Protein AF-X1RU41-F1 (afdb_monomer)

pLDDT: mean 85.94, std 11.89, range [46.75, 94.88]

Secondary structure (DSSP, 8-state):
-EEEEEPTTS-EEEEEESSEEEETTS-EEEEEETTEEEETTS-EEEEEETTEEEETTS-EEEEETT--S-----

Organism: NCBI:txid412755

Mean predicted aligned error: 5.43 Å

InterPro domains:
  IPR048911 4-fold beta flower domain [PF21784] (3-73)

Sequence (74 aa):
MADWIYDRNGRAALIVNSDCLRDNRGQVIAWLSGNSVFSLQGAHVGWFEGGVLYDSQNRALGFLRDATGYLPSR

Structure (mmCIF, N/CA/C/O backbone):
data_AF-X1RU41-F1
#
_entry.id   AF-X1RU41-F1
#
loop_
_atom_site.group_PDB
_atom_site.id
_atom_site.type_symbol
_atom_site.label_atom_id
_atom_site.label_alt_id
_atom_site.label_comp_id
_atom_site.label_asym_id
_atom_site.label_entity_id
_atom_site.label_seq_id
_atom_site.pdbx_PDB_ins_code
_atom_site.Cartn_x
_atom_site.Cartn_y
_atom_site.Cartn_z
_atom_site.occupancy
_atom_site.B_iso_or_equiv
_atom_site.auth_seq_id
_atom_site.auth_comp_id
_atom_site.auth_asym_id
_atom_site.auth_atom_id
_atom_site.pdbx_PDB_model_num
ATOM 1 N N . MET A 1 1 ? -10.420 5.961 -7.049 1.00 71.75 1 MET A N 1
ATOM 2 C CA . MET A 1 1 ? -9.924 4.903 -7.961 1.00 71.75 1 MET A CA 1
ATOM 3 C C . MET A 1 1 ? -9.090 3.934 -7.138 1.00 71.75 1 MET A C 1
ATOM 5 O O . MET A 1 1 ? -8.664 4.322 -6.055 1.00 71.75 1 MET A O 1
ATOM 9 N N . ALA A 1 2 ? -8.979 2.679 -7.569 1.00 84.69 2 ALA A N 1
ATOM 10 C CA . ALA A 1 2 ? -8.188 1.662 -6.884 1.00 84.69 2 ALA A CA 1
ATOM 11 C C . ALA A 1 2 ? -7.080 1.196 -7.828 1.00 84.69 2 ALA A C 1
ATOM 13 O O . ALA A 1 2 ? -7.379 0.865 -8.976 1.00 84.69 2 ALA A O 1
ATOM 14 N N . ASP A 1 3 ? -5.847 1.161 -7.341 1.00 90.75 3 ASP A N 1
ATOM 15 C CA . ASP A 1 3 ? -4.659 0.812 -8.112 1.00 90.75 3 ASP A CA 1
ATOM 16 C C . ASP A 1 3 ? -3.900 -0.336 -7.456 1.00 90.75 3 ASP A C 1
ATOM 18 O O . ASP A 1 3 ? -4.017 -0.589 -6.260 1.00 90.75 3 ASP A O 1
ATOM 22 N N . TRP A 1 4 ? -3.109 -1.055 -8.245 1.00 91.31 4 TRP A N 1
ATOM 23 C CA . TRP A 1 4 ? -2.279 -2.141 -7.731 1.00 91.31 4 TRP A CA 1
ATOM 24 C C . TRP A 1 4 ? -0.887 -1.635 -7.366 1.00 91.31 4 TRP A C 1
ATOM 26 O O . TRP A 1 4 ? -0.218 -0.989 -8.173 1.00 91.31 4 TRP A O 1
ATOM 36 N N . ILE A 1 5 ? -0.439 -2.002 -6.170 1.00 90.25 5 ILE A N 1
ATOM 37 C CA . ILE A 1 5 ? 0.947 -1.904 -5.729 1.00 90.25 5 ILE A CA 1
ATOM 38 C C . ILE A 1 5 ? 1.637 -3.234 -6.027 1.00 90.25 5 ILE A C 1
ATOM 40 O O . ILE A 1 5 ? 1.166 -4.320 -5.665 1.00 90.25 5 ILE A O 1
ATOM 44 N N . TYR A 1 6 ? 2.787 -3.125 -6.671 1.00 89.81 6 TYR A N 1
ATOM 45 C CA . TYR A 1 6 ? 3.638 -4.220 -7.081 1.00 89.81 6 TYR A CA 1
ATOM 46 C C . TYR A 1 6 ? 4.839 -4.329 -6.141 1.00 89.81 6 TYR A C 1
ATOM 48 O O . TYR A 1 6 ? 5.438 -3.333 -5.741 1.00 89.81 6 TYR A O 1
ATOM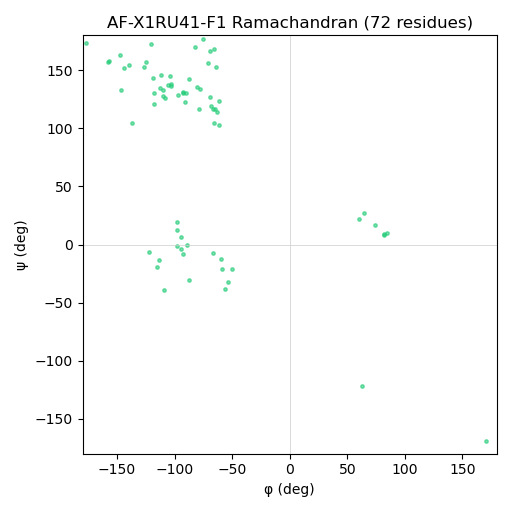 56 N N . ASP A 1 7 ? 5.179 -5.560 -5.780 1.00 87.25 7 ASP A N 1
ATOM 57 C CA . ASP A 1 7 ? 6.416 -5.913 -5.086 1.00 87.25 7 ASP A CA 1
ATOM 58 C C . ASP A 1 7 ? 7.630 -5.735 -6.025 1.00 87.25 7 ASP A C 1
ATOM 60 O O . ASP A 1 7 ? 7.492 -5.617 -7.245 1.00 87.25 7 ASP A O 1
ATOM 64 N N . ARG A 1 8 ? 8.844 -5.757 -5.465 1.00 81.00 8 ARG A N 1
ATOM 65 C CA . ARG A 1 8 ? 10.129 -5.661 -6.187 1.00 81.00 8 ARG A CA 1
ATOM 66 C C . ARG A 1 8 ? 10.320 -6.618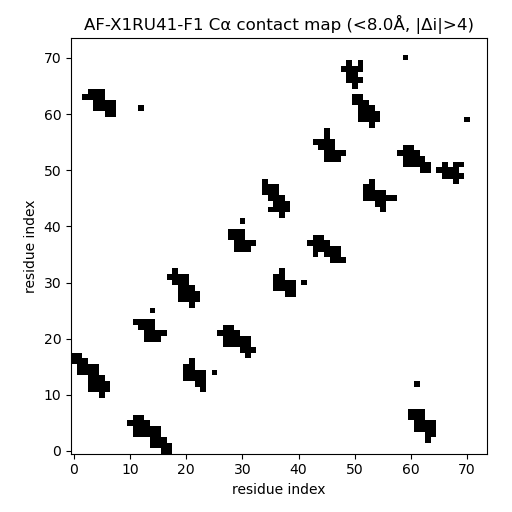 -7.380 1.00 81.00 8 ARG A C 1
ATOM 68 O O . ARG A 1 8 ? 11.174 -6.373 -8.221 1.00 81.00 8 ARG A O 1
ATOM 75 N N . ASN A 1 9 ? 9.568 -7.710 -7.439 1.00 82.44 9 ASN A N 1
ATOM 76 C CA . ASN A 1 9 ? 9.547 -8.716 -8.498 1.00 82.44 9 ASN A CA 1
ATOM 77 C C . ASN A 1 9 ? 8.454 -8.440 -9.549 1.00 82.44 9 ASN A C 1
ATOM 79 O O . ASN A 1 9 ? 8.187 -9.295 -10.392 1.00 82.44 9 ASN A O 1
ATOM 83 N N . GLY A 1 10 ? 7.760 -7.299 -9.474 1.00 82.25 10 GLY A N 1
ATOM 84 C CA . GLY A 1 10 ? 6.668 -6.931 -10.379 1.00 82.25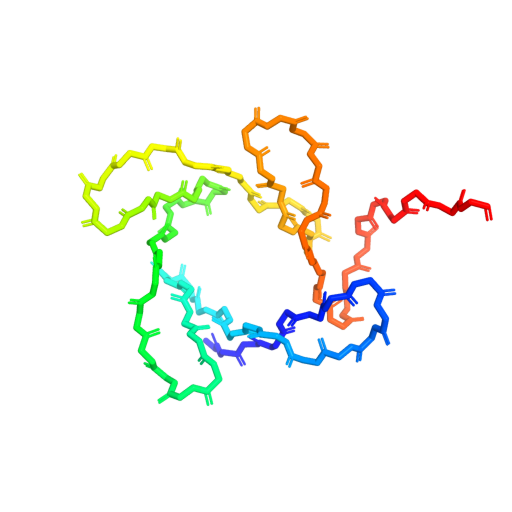 10 GLY A CA 1
ATOM 85 C C . GLY A 1 10 ? 5.366 -7.696 -10.133 1.00 82.25 10 GLY A C 1
ATOM 86 O O . GLY A 1 10 ? 4.493 -7.730 -10.999 1.00 82.25 10 GLY A O 1
ATOM 87 N N . ARG A 1 11 ? 5.212 -8.339 -8.969 1.00 86.75 11 ARG A N 1
ATOM 88 C CA . ARG A 1 11 ? 3.986 -9.064 -8.605 1.00 86.75 11 ARG A CA 1
ATOM 89 C C . ARG A 1 11 ? 3.025 -8.139 -7.878 1.00 86.75 11 ARG A C 1
ATOM 91 O O . ARG A 1 11 ? 3.418 -7.496 -6.912 1.00 86.75 11 ARG A O 1
ATOM 98 N N . ALA A 1 12 ? 1.771 -8.110 -8.316 1.00 88.69 12 ALA A N 1
ATOM 99 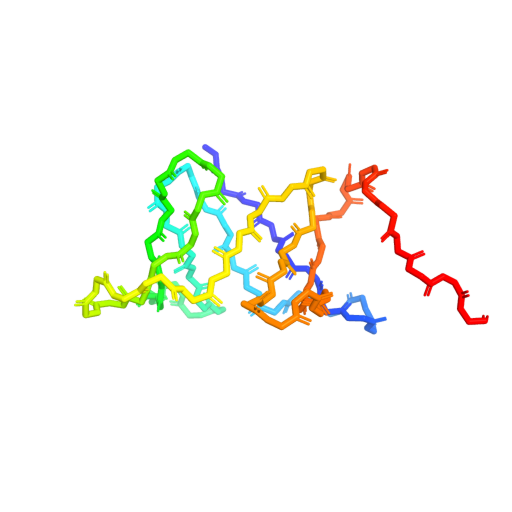C CA . ALA A 1 12 ? 0.716 -7.367 -7.640 1.00 88.69 12 ALA A CA 1
ATOM 100 C C . ALA A 1 12 ? 0.499 -7.946 -6.231 1.00 88.69 12 ALA A C 1
ATOM 102 O O . ALA A 1 12 ? 0.107 -9.105 -6.086 1.00 88.69 12 ALA A O 1
ATOM 103 N N . ALA A 1 13 ? 0.814 -7.1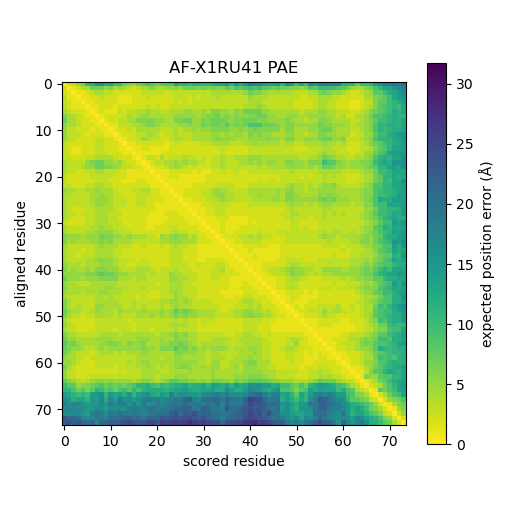56 -5.208 1.00 88.38 13 ALA A N 1
ATOM 104 C CA . ALA A 1 13 ? 0.804 -7.591 -3.814 1.00 88.38 13 ALA A CA 1
ATOM 105 C C . ALA A 1 13 ? -0.354 -6.964 -3.033 1.00 88.38 13 ALA A C 1
ATOM 107 O O . ALA A 1 13 ? -0.974 -7.626 -2.202 1.00 88.38 13 ALA A O 1
ATOM 108 N N . LEU A 1 14 ? -0.644 -5.693 -3.311 1.00 91.44 14 LEU A N 1
ATOM 109 C CA . LEU A 1 14 ? -1.579 -4.877 -2.546 1.00 91.44 14 LEU A CA 1
ATOM 110 C C . LEU A 1 14 ? -2.424 -4.023 -3.488 1.00 91.44 14 LEU A C 1
ATOM 112 O O . LEU A 1 14 ? -1.995 -3.685 -4.589 1.00 91.44 14 LEU A O 1
ATOM 116 N N . ILE A 1 15 ? -3.613 -3.656 -3.033 1.00 92.19 15 ILE A N 1
ATOM 117 C CA . ILE A 1 15 ? -4.502 -2.716 -3.712 1.00 92.19 15 ILE A CA 1
ATOM 118 C C . ILE A 1 15 ? -4.505 -1.429 -2.894 1.00 92.19 15 ILE A C 1
ATOM 120 O O . ILE A 1 15 ? -4.767 -1.459 -1.693 1.00 92.19 15 ILE A O 1
ATOM 124 N N . VAL A 1 16 ? -4.220 -0.299 -3.526 1.00 91.62 16 VAL A N 1
ATOM 125 C CA . VAL A 1 16 ? -4.321 1.020 -2.912 1.00 91.62 16 VAL A CA 1
ATOM 126 C C . VAL A 1 16 ? -5.572 1.737 -3.383 1.00 91.62 16 VAL A C 1
ATOM 128 O O . VAL A 1 16 ? -5.906 1.744 -4.564 1.00 91.62 16 VAL A O 1
ATOM 131 N N . ASN A 1 17 ? -6.255 2.366 -2.442 1.00 91.00 17 ASN A N 1
ATOM 132 C CA . ASN A 1 17 ? -7.365 3.276 -2.663 1.00 91.00 17 ASN A CA 1
ATOM 133 C C . ASN A 1 17 ? -7.006 4.647 -2.076 1.00 91.00 17 ASN A C 1
ATOM 135 O O . ASN A 1 17 ? -6.023 4.779 -1.355 1.00 91.00 17 ASN A O 1
ATOM 139 N N . SER A 1 18 ? -7.844 5.655 -2.328 1.00 87.62 18 SER A N 1
ATOM 140 C CA . SER A 1 18 ? -7.652 7.015 -1.804 1.00 87.62 18 SER A CA 1
ATOM 141 C C . SER A 1 18 ? -7.464 7.080 -0.281 1.00 87.62 18 SER A C 1
ATOM 143 O O . SER A 1 18 ? -6.696 7.912 0.185 1.00 87.62 18 SER A O 1
ATOM 145 N N . ASP A 1 19 ? -8.102 6.179 0.474 1.00 92.06 19 ASP A N 1
ATOM 146 C CA . ASP A 1 19 ? -8.132 6.241 1.945 1.00 92.06 19 ASP A CA 1
ATOM 147 C C . ASP A 1 19 ? -7.565 4.986 2.629 1.00 92.06 19 ASP A C 1
ATOM 149 O O . ASP A 1 19 ? -7.462 4.927 3.853 1.00 92.06 19 ASP A O 1
ATOM 153 N N . CYS A 1 20 ? -7.235 3.928 1.878 1.00 93.50 20 CYS A N 1
ATOM 154 C CA . CYS A 1 20 ? -6.820 2.656 2.477 1.00 93.50 20 CYS A CA 1
ATOM 155 C C . CYS A 1 20 ? -5.978 1.773 1.556 1.00 93.50 20 CYS A C 1
ATOM 157 O O . CYS A 1 20 ? -6.054 1.858 0.332 1.00 93.50 20 CYS A O 1
ATOM 159 N N . LEU A 1 21 ? -5.224 0.870 2.178 1.00 92.62 21 LEU A N 1
ATOM 160 C CA . LEU A 1 21 ? -4.523 -0.238 1.543 1.00 92.62 21 LEU A CA 1
ATOM 161 C C . LEU A 1 21 ? -5.251 -1.542 1.849 1.00 92.62 21 LEU A C 1
ATOM 163 O O . LEU A 1 21 ? -5.664 -1.797 2.985 1.00 92.62 21 LEU A 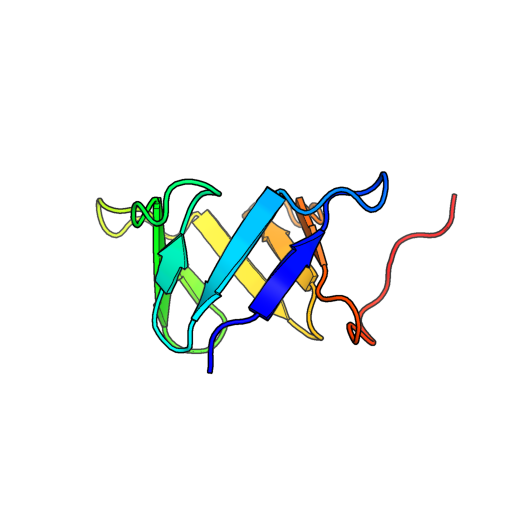O 1
ATOM 167 N N . ARG A 1 22 ? -5.376 -2.383 0.830 1.00 94.12 22 ARG A N 1
ATOM 168 C CA . ARG A 1 22 ? -6.060 -3.667 0.888 1.00 94.12 22 ARG A CA 1
ATOM 169 C C . ARG A 1 22 ? -5.160 -4.784 0.389 1.00 94.12 22 ARG A C 1
ATOM 171 O O . ARG A 1 22 ? -4.278 -4.564 -0.440 1.00 94.12 22 ARG A O 1
ATOM 178 N N . ASP A 1 23 ? -5.401 -5.986 0.884 1.00 91.88 23 ASP A N 1
ATOM 179 C CA . ASP A 1 23 ? -4.775 -7.190 0.353 1.00 91.88 23 ASP A CA 1
ATOM 180 C C . ASP A 1 23 ? -5.402 -7.615 -0.990 1.00 91.88 23 ASP A C 1
ATOM 182 O O . ASP A 1 23 ? -6.381 -7.038 -1.476 1.00 91.88 23 ASP A O 1
ATOM 186 N N . ASN A 1 24 ? -4.851 -8.668 -1.593 1.00 88.00 24 ASN A N 1
ATOM 187 C CA . ASN A 1 24 ? -5.364 -9.250 -2.836 1.00 88.00 24 ASN A CA 1
ATOM 188 C C . ASN A 1 24 ? -6.753 -9.913 -2.705 1.00 88.00 24 ASN A C 1
ATOM 190 O O . ASN A 1 24 ? -7.332 -10.309 -3.716 1.00 88.00 24 ASN A O 1
ATOM 194 N N . ARG A 1 25 ? -7.293 -10.035 -1.486 1.00 90.12 25 ARG A N 1
ATOM 195 C CA . ARG A 1 25 ? -8.659 -10.494 -1.193 1.00 90.12 25 ARG A CA 1
ATOM 196 C C . ARG A 1 25 ? -9.619 -9.326 -0.954 1.00 90.12 25 ARG A C 1
ATOM 198 O O . ARG A 1 25 ? -10.807 -9.556 -0.743 1.00 90.12 25 ARG A O 1
ATOM 205 N N . GLY A 1 26 ? -9.129 -8.086 -1.002 1.00 89.69 26 GLY A N 1
ATOM 206 C CA . GLY A 1 26 ? -9.905 -6.874 -0.763 1.00 89.69 26 GLY A CA 1
ATOM 207 C C . GLY A 1 26 ? -10.092 -6.517 0.715 1.00 89.69 26 GLY A C 1
ATOM 208 O O . GLY A 1 26 ? -10.867 -5.607 1.010 1.00 89.69 26 GLY A O 1
ATOM 209 N N . GLN A 1 27 ? -9.404 -7.187 1.644 1.00 93.44 27 GLN A N 1
ATOM 210 C CA . GLN A 1 27 ? -9.433 -6.849 3.067 1.00 93.44 27 GLN A CA 1
ATOM 211 C C . GLN A 1 27 ? -8.548 -5.638 3.348 1.00 93.44 27 GLN A C 1
ATOM 213 O O . GLN A 1 27 ? -7.411 -5.586 2.892 1.00 93.44 27 GLN A O 1
ATOM 218 N N . VAL A 1 28 ? -9.054 -4.670 4.115 1.00 94.25 28 VAL A N 1
ATOM 219 C CA . VAL A 1 28 ? -8.270 -3.499 4.532 1.00 94.25 28 VAL A CA 1
ATOM 220 C C . VAL A 1 28 ? -7.195 -3.937 5.521 1.00 94.25 28 VAL A C 1
ATOM 222 O O . VAL A 1 28 ? -7.505 -4.558 6.535 1.00 94.25 28 VAL A O 1
ATOM 225 N N . ILE A 1 29 ? -5.943 -3.584 5.236 1.00 94.19 29 ILE A N 1
ATOM 226 C CA . ILE A 1 29 ? -4.789 -3.899 6.090 1.00 94.19 29 ILE A CA 1
ATOM 227 C C . ILE A 1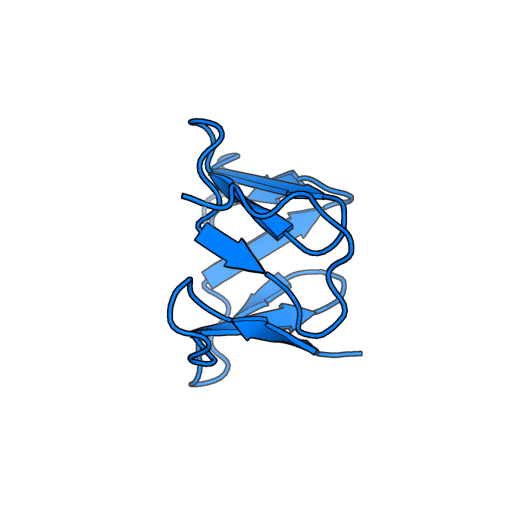 29 ? -4.125 -2.650 6.681 1.00 94.19 29 ILE A C 1
ATOM 229 O O . ILE A 1 29 ? -3.398 -2.748 7.668 1.00 94.19 29 ILE A O 1
ATOM 233 N N . ALA A 1 30 ? -4.367 -1.480 6.087 1.00 94.38 30 ALA A N 1
ATOM 234 C CA . ALA A 1 30 ? -3.846 -0.200 6.548 1.00 94.38 30 ALA A CA 1
ATOM 235 C C . ALA A 1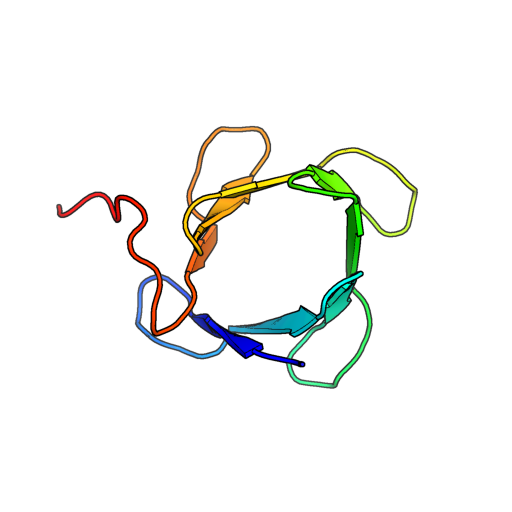 30 ? -4.700 0.962 6.022 1.00 94.38 30 ALA A C 1
ATOM 237 O O . ALA A 1 30 ? -5.382 0.847 5.001 1.00 94.38 30 ALA A O 1
ATOM 238 N N . TRP A 1 31 ? -4.640 2.087 6.724 1.00 94.88 31 TRP A N 1
ATOM 239 C CA . TRP A 1 31 ? -5.315 3.335 6.381 1.00 94.88 31 TRP A CA 1
ATOM 240 C C . TRP A 1 31 ? -4.321 4.334 5.800 1.00 94.88 31 TRP A C 1
ATOM 242 O O . TRP A 1 31 ? -3.165 4.383 6.221 1.00 94.88 31 TRP A O 1
ATOM 252 N N . LEU A 1 32 ? -4.776 5.134 4.841 1.00 92.75 32 LEU A N 1
ATOM 253 C CA . LEU A 1 32 ? -4.005 6.223 4.255 1.00 92.75 32 LEU A CA 1
ATOM 254 C C . LEU A 1 32 ? -4.609 7.550 4.690 1.00 92.75 32 LEU A C 1
ATOM 256 O O . LEU A 1 32 ? -5.820 7.744 4.629 1.00 92.75 32 LEU A O 1
ATOM 260 N N . SER A 1 33 ? -3.752 8.465 5.127 1.00 92.19 33 SER A N 1
ATOM 261 C CA . SER A 1 33 ? -4.138 9.839 5.431 1.00 92.19 33 SER A CA 1
ATOM 262 C C . SER A 1 33 ? -3.074 10.777 4.876 1.00 92.19 33 SER A C 1
ATOM 264 O O . SER A 1 33 ? -1.972 10.884 5.419 1.00 92.19 33 SER A O 1
ATOM 266 N N . GLY A 1 34 ? -3.404 11.437 3.763 1.00 90.50 34 GLY A N 1
ATOM 267 C CA . GLY A 1 34 ? -2.434 12.172 2.956 1.00 90.50 34 GLY A CA 1
ATOM 268 C C . GLY A 1 34 ? -1.383 11.216 2.393 1.00 90.50 34 GLY A C 1
ATOM 269 O O . GLY A 1 34 ? -1.720 10.244 1.723 1.00 90.50 34 GLY A O 1
ATOM 270 N N . ASN A 1 35 ? -0.116 11.468 2.714 1.00 90.25 35 ASN A N 1
ATOM 271 C CA . ASN A 1 35 ? 0.991 10.584 2.355 1.00 90.25 35 ASN A CA 1
ATOM 272 C C . ASN A 1 35 ? 1.312 9.562 3.452 1.00 90.25 35 ASN A C 1
ATOM 274 O O . ASN A 1 35 ? 2.115 8.674 3.220 1.00 90.25 35 ASN A O 1
ATOM 278 N N . SER A 1 36 ? 0.723 9.651 4.641 1.00 93.38 36 SER A N 1
ATOM 279 C CA . SER A 1 36 ? 1.055 8.753 5.748 1.00 93.38 36 SER A CA 1
ATOM 280 C C . SER A 1 36 ? 0.230 7.469 5.714 1.00 93.38 36 SER A C 1
ATOM 282 O O . SER A 1 36 ? -0.964 7.484 5.409 1.00 93.38 36 SER A O 1
ATOM 284 N N . VAL A 1 37 ? 0.869 6.359 6.082 1.00 94.44 37 VAL A N 1
ATOM 285 C CA . VAL A 1 37 ? 0.263 5.030 6.177 1.00 94.44 37 VAL A CA 1
ATOM 286 C C . VAL A 1 37 ? 0.161 4.635 7.644 1.00 94.44 37 VAL A C 1
ATOM 288 O O . VAL A 1 37 ? 1.147 4.649 8.387 1.00 94.44 37 VAL A O 1
ATOM 291 N N . PHE A 1 38 ? -1.037 4.237 8.054 1.00 94.62 38 PHE A N 1
ATOM 292 C CA . PHE A 1 38 ? -1.358 3.844 9.418 1.00 94.62 38 PHE A CA 1
ATOM 293 C C . PHE A 1 38 ? -1.826 2.393 9.473 1.00 94.62 38 PHE A C 1
ATOM 295 O O . PHE A 1 38 ? -2.546 1.925 8.593 1.00 94.62 38 PHE A O 1
ATOM 302 N N . SER A 1 39 ? -1.452 1.670 10.524 1.00 94.12 39 SER A N 1
ATOM 303 C CA . SER A 1 39 ? -2.001 0.345 10.795 1.00 94.12 39 SER A CA 1
ATOM 304 C C . SER A 1 39 ? -3.494 0.428 11.126 1.00 94.12 39 SER A C 1
ATOM 306 O O . SER A 1 39 ? -4.032 1.495 11.430 1.00 94.12 39 SER A O 1
ATOM 308 N N . LEU A 1 40 ? -4.171 -0.721 11.151 1.00 92.88 40 LEU A N 1
ATOM 309 C CA . LEU A 1 40 ? -5.568 -0.808 11.598 1.00 92.88 40 LEU A CA 1
ATOM 310 C C . LEU A 1 40 ? -5.775 -0.323 13.044 1.00 92.88 40 LEU A C 1
ATOM 312 O O . LEU A 1 40 ? -6.888 0.034 13.414 1.00 92.88 40 LEU A O 1
ATOM 316 N N . GLN A 1 41 ? -4.712 -0.300 13.852 1.00 94.25 41 GLN A N 1
ATOM 317 C CA . GLN A 1 41 ? -4.709 0.206 15.227 1.00 94.25 41 GLN A CA 1
ATOM 318 C C . GLN A 1 41 ? -4.383 1.709 15.315 1.00 94.25 41 GLN A C 1
ATOM 320 O O . GLN A 1 41 ? -4.330 2.250 16.415 1.00 94.25 41 GLN A O 1
ATOM 325 N N . GLY A 1 42 ? -4.141 2.383 14.185 1.00 91.75 42 GLY A N 1
ATOM 326 C CA . GLY A 1 42 ? -3.816 3.811 14.131 1.00 91.75 42 GLY A CA 1
ATOM 327 C C . GLY A 1 42 ? -2.338 4.148 14.354 1.00 91.75 42 GLY A C 1
ATOM 328 O O . GLY A 1 42 ? -1.999 5.319 14.503 1.00 91.75 42 GLY A O 1
ATOM 329 N N . ALA A 1 43 ? -1.438 3.161 14.368 1.00 93.75 43 ALA A N 1
ATOM 330 C CA . ALA A 1 43 ? -0.003 3.420 14.473 1.00 93.75 43 ALA A CA 1
ATOM 331 C C . ALA A 1 43 ? 0.571 3.817 13.108 1.00 93.75 43 ALA A C 1
ATOM 333 O O . ALA A 1 43 ? 0.279 3.163 12.111 1.00 93.75 43 ALA A O 1
ATOM 334 N N . HIS A 1 44 ? 1.411 4.851 13.046 1.00 93.44 44 HIS A N 1
ATOM 335 C CA . HIS A 1 44 ? 2.108 5.215 11.810 1.00 93.44 44 HIS A CA 1
ATOM 336 C C . HIS A 1 44 ? 3.143 4.138 11.451 1.00 93.44 44 HIS A C 1
ATOM 338 O O . HIS A 1 44 ? 4.064 3.880 12.227 1.00 93.44 44 HIS A O 1
ATOM 344 N N . VAL A 1 45 ? 2.987 3.500 10.290 1.00 93.94 45 VAL A N 1
ATOM 345 C CA . VAL A 1 45 ? 3.826 2.365 9.853 1.00 93.94 45 VAL A CA 1
ATOM 346 C C . VAL A 1 45 ? 4.685 2.680 8.635 1.00 93.94 45 VAL A C 1
ATOM 348 O O . VAL A 1 45 ? 5.609 1.926 8.333 1.00 93.94 45 VAL A O 1
ATOM 351 N N . GLY A 1 46 ? 4.416 3.786 7.949 1.00 93.94 46 GLY A N 1
ATOM 352 C CA . GLY A 1 46 ? 5.110 4.133 6.720 1.00 93.94 46 GLY A CA 1
ATOM 353 C C . GLY A 1 46 ? 4.473 5.318 6.018 1.00 93.94 46 GLY A C 1
ATOM 354 O O . GLY A 1 46 ? 3.597 5.979 6.570 1.00 93.94 46 GLY A O 1
ATOM 355 N N . TRP A 1 47 ? 4.891 5.571 4.788 1.00 93.44 47 TRP A N 1
ATOM 356 C CA . TRP A 1 47 ? 4.323 6.627 3.960 1.00 93.44 47 TRP A CA 1
ATOM 357 C C . TRP A 1 47 ? 4.344 6.234 2.487 1.00 93.44 47 TRP A C 1
ATOM 359 O O . TRP A 1 47 ? 5.020 5.297 2.069 1.00 93.44 47 TRP A O 1
ATOM 369 N N . PHE A 1 48 ? 3.558 6.945 1.701 1.00 90.06 48 PHE A N 1
ATOM 370 C CA . PHE A 1 48 ? 3.391 6.757 0.281 1.00 90.06 48 PHE A CA 1
ATOM 371 C C . PHE A 1 48 ? 3.848 8.024 -0.435 1.00 90.06 48 PHE A C 1
ATOM 373 O O . PHE A 1 48 ? 3.324 9.108 -0.182 1.00 90.06 48 PHE A O 1
ATOM 380 N N . GLU A 1 49 ? 4.839 7.916 -1.313 1.00 88.38 49 GLU A N 1
ATOM 381 C CA . GLU A 1 49 ? 5.454 9.065 -1.980 1.00 88.38 49 GLU A CA 1
ATOM 382 C C . GLU A 1 49 ? 5.897 8.696 -3.397 1.00 88.38 49 GLU A C 1
ATOM 384 O O . GLU A 1 49 ? 6.493 7.646 -3.619 1.00 88.38 49 GLU A O 1
ATOM 389 N N . GLY A 1 50 ? 5.567 9.535 -4.386 1.00 84.50 50 GLY A N 1
ATOM 390 C CA . GLY A 1 50 ? 5.959 9.305 -5.786 1.00 84.50 50 GLY A CA 1
ATOM 391 C C . GLY A 1 50 ? 5.431 7.996 -6.395 1.00 84.50 50 GLY A C 1
ATOM 392 O O . GLY A 1 50 ? 6.013 7.473 -7.343 1.00 84.50 50 GLY A O 1
ATOM 393 N N . GLY A 1 51 ? 4.356 7.434 -5.836 1.00 87.50 51 GLY A N 1
ATOM 394 C CA . GLY A 1 51 ? 3.837 6.123 -6.226 1.00 87.50 51 GLY A CA 1
ATOM 395 C C . GLY A 1 51 ? 4.564 4.939 -5.581 1.00 87.50 51 GLY A C 1
ATOM 396 O O . GLY A 1 51 ? 4.297 3.804 -5.963 1.00 87.50 51 GLY A O 1
ATOM 397 N N . VAL A 1 52 ? 5.459 5.165 -4.620 1.00 89.19 52 VAL A N 1
ATOM 398 C CA . VAL A 1 52 ? 6.187 4.122 -3.890 1.00 89.19 52 VAL A CA 1
ATOM 399 C C . VAL A 1 52 ? 5.732 4.111 -2.430 1.00 89.19 52 VAL A C 1
ATOM 401 O O . VAL A 1 52 ? 5.594 5.152 -1.791 1.00 89.19 52 VAL A O 1
ATOM 404 N N . LEU A 1 53 ? 5.473 2.915 -1.908 1.00 90.25 53 LEU A N 1
ATOM 405 C CA . LEU A 1 53 ? 5.145 2.665 -0.511 1.00 90.25 53 LEU A CA 1
ATOM 406 C C . LEU A 1 53 ? 6.433 2.387 0.264 1.00 90.25 53 LEU A C 1
ATOM 408 O O . LEU A 1 53 ? 7.137 1.425 -0.044 1.00 90.25 53 LEU A O 1
ATOM 412 N N . TYR A 1 54 ? 6.693 3.182 1.294 1.00 91.50 54 TYR A N 1
ATOM 413 C CA . TYR A 1 54 ? 7.833 3.054 2.192 1.00 91.50 54 TYR A CA 1
ATOM 414 C C . TYR A 1 54 ? 7.382 2.636 3.591 1.00 91.50 54 TYR A C 1
ATOM 416 O O . TYR A 1 54 ? 6.316 3.042 4.056 1.00 91.50 54 TYR A O 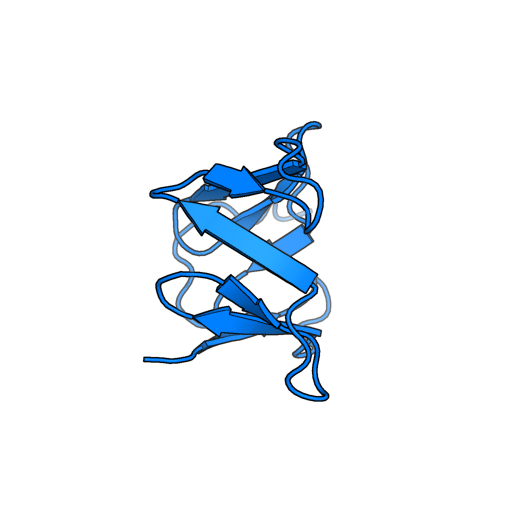1
ATOM 424 N N . ASP A 1 55 ? 8.198 1.836 4.275 1.00 90.94 55 ASP A N 1
ATOM 425 C CA . ASP A 1 55 ? 8.049 1.583 5.710 1.00 90.94 55 ASP A CA 1
ATOM 426 C C . ASP A 1 55 ? 8.679 2.702 6.557 1.00 90.94 55 ASP A C 1
ATOM 428 O O . ASP A 1 55 ? 9.417 3.555 6.065 1.00 90.94 55 ASP A O 1
ATOM 432 N N . SER A 1 56 ? 8.433 2.680 7.868 1.00 88.12 56 SER A N 1
ATOM 433 C CA . SER A 1 56 ? 9.042 3.610 8.832 1.00 88.12 56 SER A CA 1
ATOM 434 C C . SER A 1 56 ? 10.579 3.560 8.888 1.00 88.12 56 SER A C 1
ATOM 436 O O . SER A 1 56 ? 11.194 4.448 9.476 1.00 88.12 56 SER A O 1
ATOM 438 N N . GLN A 1 57 ? 11.208 2.550 8.279 1.00 88.88 57 GLN A N 1
ATOM 439 C CA . GLN A 1 57 ? 12.658 2.402 8.151 1.00 88.88 57 GLN A CA 1
ATOM 440 C C . GLN A 1 57 ? 13.183 2.883 6.788 1.00 88.88 57 GLN A C 1
ATOM 442 O O . GLN A 1 57 ? 14.345 2.628 6.462 1.00 88.88 57 GLN A O 1
ATOM 447 N N . ASN A 1 58 ? 12.359 3.592 6.010 1.00 86.25 58 ASN A N 1
ATOM 448 C CA . ASN A 1 58 ? 12.698 4.129 4.695 1.00 86.25 58 ASN A CA 1
ATOM 449 C C . ASN A 1 58 ? 12.985 3.046 3.637 1.00 86.25 58 ASN A C 1
ATOM 451 O O . ASN A 1 58 ? 13.745 3.256 2.690 1.00 86.25 58 ASN A O 1
ATOM 455 N N . ARG A 1 59 ? 12.399 1.853 3.795 1.00 87.75 59 ARG A N 1
ATOM 456 C CA . ARG A 1 59 ? 12.494 0.765 2.816 1.00 87.75 59 ARG A CA 1
ATOM 457 C C . ARG A 1 59 ? 11.264 0.755 1.928 1.00 87.75 59 ARG A C 1
ATOM 459 O O . ARG A 1 59 ? 10.140 0.698 2.416 1.00 87.75 59 ARG A O 1
ATOM 466 N N . ALA A 1 60 ? 11.489 0.737 0.617 1.00 88.19 60 ALA A N 1
ATOM 467 C CA . ALA A 1 60 ? 10.423 0.554 -0.356 1.00 88.19 60 ALA A CA 1
ATOM 468 C C . ALA A 1 60 ? 9.835 -0.863 -0.237 1.00 88.19 60 ALA A C 1
ATOM 470 O O . ALA A 1 60 ? 10.525 -1.858 -0.473 1.00 88.19 60 ALA A O 1
ATOM 471 N N . LEU A 1 61 ? 8.558 -0.942 0.126 1.00 88.25 61 LEU A N 1
ATOM 472 C CA . LEU A 1 61 ? 7.781 -2.178 0.213 1.00 88.25 61 LEU A CA 1
ATOM 473 C C . LEU A 1 61 ? 7.126 -2.533 -1.126 1.00 88.25 61 LEU A C 1
ATOM 475 O O . LEU A 1 61 ? 6.946 -3.709 -1.437 1.00 88.25 61 LEU A O 1
ATOM 479 N N . GLY A 1 62 ? 6.782 -1.525 -1.927 1.00 89.31 62 GLY A N 1
ATOM 480 C CA . GLY A 1 62 ? 6.176 -1.718 -3.238 1.00 89.31 62 GLY A CA 1
ATOM 481 C C . GLY A 1 62 ? 5.941 -0.406 -3.973 1.00 89.31 62 GLY A C 1
ATOM 482 O O . GLY A 1 62 ? 6.146 0.668 -3.417 1.00 89.31 62 GLY A O 1
ATOM 483 N N . PHE A 1 63 ? 5.521 -0.492 -5.228 1.00 89.69 63 PHE A N 1
ATOM 484 C CA . PHE A 1 63 ? 5.348 0.660 -6.110 1.00 89.69 63 PHE A CA 1
ATOM 485 C C . PHE A 1 63 ? 4.142 0.488 -7.035 1.00 89.69 63 PHE A C 1
ATOM 487 O O . PHE A 1 63 ? 3.758 -0.630 -7.372 1.00 89.69 63 PHE A O 1
ATOM 494 N N . LEU A 1 64 ? 3.524 1.589 -7.450 1.00 88.81 64 LEU A N 1
ATOM 495 C CA . LEU A 1 64 ? 2.505 1.595 -8.498 1.00 88.81 64 LEU A CA 1
ATOM 496 C C . LEU A 1 64 ? 3.127 1.326 -9.857 1.00 88.81 64 LEU A C 1
ATOM 498 O O . LEU A 1 64 ? 4.291 1.629 -10.093 1.00 88.81 64 LEU A O 1
ATOM 502 N N . ARG A 1 65 ? 2.318 0.818 -10.787 1.00 80.12 65 ARG A N 1
ATOM 503 C CA . ARG A 1 65 ? 2.768 0.593 -12.166 1.00 80.12 65 ARG A CA 1
ATOM 504 C C . ARG A 1 65 ? 3.312 1.869 -12.819 1.00 80.12 65 ARG A C 1
ATOM 506 O O . ARG A 1 65 ? 4.319 1.795 -13.509 1.00 80.12 65 ARG A O 1
ATOM 513 N N . ASP A 1 66 ? 2.675 3.003 -12.544 1.00 71.44 66 ASP A N 1
ATOM 514 C CA . ASP A 1 66 ? 3.074 4.319 -13.051 1.00 71.44 66 ASP A CA 1
ATOM 515 C C . ASP A 1 66 ? 3.912 5.111 -12.033 1.00 71.44 66 ASP A C 1
ATOM 517 O O . ASP A 1 66 ? 3.992 6.338 -12.102 1.00 71.44 66 ASP A O 1
ATOM 521 N N . ALA A 1 67 ? 4.510 4.435 -11.044 1.00 68.38 67 ALA A N 1
ATOM 522 C CA . ALA A 1 67 ? 5.357 5.099 -10.066 1.00 68.38 67 ALA A CA 1
ATOM 523 C C . ALA A 1 67 ? 6.564 5.743 -10.758 1.00 68.38 67 ALA A C 1
ATOM 525 O O . ALA A 1 67 ? 7.355 5.079 -11.426 1.00 68.38 67 ALA A O 1
ATOM 526 N N . THR A 1 68 ? 6.712 7.048 -10.556 1.00 58.72 68 THR A N 1
ATOM 527 C CA . THR A 1 68 ? 7.880 7.836 -10.968 1.00 58.72 68 THR A CA 1
ATOM 528 C C . THR A 1 68 ? 8.907 7.978 -9.843 1.00 58.72 68 THR A C 1
ATOM 530 O O . THR A 1 68 ? 9.976 8.550 -10.051 1.00 58.72 68 THR A O 1
ATOM 533 N N . GLY A 1 69 ? 8.593 7.469 -8.646 1.00 54.94 69 GLY A N 1
ATOM 534 C CA . GLY A 1 69 ? 9.479 7.451 -7.489 1.00 54.94 69 GLY A CA 1
ATOM 535 C C . GLY A 1 69 ? 10.731 6.598 -7.705 1.00 54.94 69 GLY A C 1
ATOM 536 O O . GLY A 1 69 ? 10.751 5.651 -8.491 1.00 54.94 69 GLY A O 1
ATOM 537 N N . TYR A 1 70 ? 11.799 6.952 -6.991 1.00 51.94 70 TYR A N 1
ATOM 538 C CA . TYR A 1 70 ? 13.103 6.306 -7.106 1.00 51.94 70 TYR A CA 1
ATOM 539 C C . TYR A 1 70 ? 13.032 4.850 -6.628 1.00 51.94 70 TYR A C 1
ATOM 541 O O . TYR A 1 70 ? 13.001 4.566 -5.428 1.00 51.94 70 TYR A O 1
ATOM 549 N N . LEU A 1 71 ? 13.029 3.914 -7.575 1.00 57.78 71 LEU A N 1
ATOM 550 C CA . LEU A 1 71 ? 13.358 2.520 -7.309 1.00 57.78 71 LEU A CA 1
ATOM 551 C C . LEU A 1 71 ? 14.886 2.438 -7.228 1.00 57.78 71 LEU A C 1
ATOM 553 O O . LEU A 1 71 ? 15.534 2.731 -8.234 1.00 57.78 71 LEU A O 1
ATOM 557 N N . PRO A 1 72 ? 15.494 2.067 -6.084 1.00 49.28 72 PRO A N 1
ATOM 558 C CA . PRO A 1 72 ? 16.931 1.853 -6.042 1.00 49.28 72 PRO A CA 1
ATOM 559 C C . PRO A 1 72 ? 17.286 0.712 -7.002 1.00 49.28 72 PRO A C 1
ATOM 561 O O . PRO A 1 72 ? 17.058 -0.466 -6.717 1.00 49.28 72 PRO A O 1
ATOM 564 N N . SER A 1 73 ? 17.812 1.085 -8.167 1.00 50.56 73 SER A N 1
ATOM 565 C CA . SER A 1 73 ? 18.453 0.190 -9.119 1.00 50.56 73 SER A CA 1
ATOM 566 C C . SER A 1 73 ? 19.708 -0.365 -8.454 1.00 50.56 73 SER A C 1
ATOM 568 O O . SER A 1 73 ? 20.602 0.403 -8.095 1.00 50.56 73 SER A O 1
ATOM 570 N N . ARG A 1 74 ? 19.742 -1.680 -8.241 1.00 46.75 74 ARG A N 1
ATOM 571 C CA . ARG A 1 74 ? 20.972 -2.386 -7.881 1.00 46.75 74 ARG A CA 1
ATOM 572 C C . ARG A 1 74 ? 21.815 -2.617 -9.127 1.00 46.75 74 ARG A C 1
ATOM 574 O O . ARG A 1 74 ? 21.208 -2.953 -10.167 1.00 46.75 74 ARG A O 1
#

Solvent-accessible surface area (backbone atoms only — not comparable to full-atom values): 4170 Å² total; per-residue (Å²): 118,76,47,54,26,20,33,96,85,72,44,79,56,33,35,37,42,86,54,32,32,20,39,86,87,68,49,79,64,29,36,37,58,91,47,39,28,23,37,83,86,67,47,80,50,25,35,49,51,54,47,29,35,28,37,76,83,74,43,78,64,26,28,33,91,85,38,79,38,89,71,87,80,126

Foldseek 3Di:
DKFFWAFPVRHGAWIDDPFFIAGPVRHTQWTDDPQFIAGPVGHTFFGADQQFTAGPVRDTGTGTPNRPDDDPDD

Radius of gyration: 11.39 Å; Cα contacts (8 Å, |Δi|>4): 156; chains: 1; bounding box: 31×23×28 Å